Protein AF-A0A388JUW9-F1 (afdb_monomer)

Secondary structure (DSSP, 8-state):
-PPPB-TTT-PBP-SSSS-EEE-TTT--EEEHHHHHHHEETTEEE-TTT--EEE-TTS-GGGSPB-HHHHHHHHHT-------------------------GGGEEEEEEEEEETTEEEEEEEETTT--EEEEEE--

Organism: Chara braunii (NCBI:txid69332)

Foldseek 3Di:
DDQDAFPPPRHHAEPPQQFWFAQPPPRDTGGLVVQQVQQDQQWHQDPPPRDIRRRHPDRSVPGDTDVVSNVSNVVVDDPDDDDDDDDDDDDDPPDDPDDDDPVQWDWADFDDADPQATWTWTDRPPPRDIDIDHDDD

Solvent-accessible surface area (backbone atoms only — not comparable to full-atom values): 8755 Å² total; per-residue (Å²): 128,83,58,58,52,22,85,86,77,70,43,66,51,41,93,79,59,29,30,43,27,37,40,90,77,76,64,53,62,35,26,44,58,56,50,58,73,48,47,53,97,32,31,33,63,38,91,88,78,66,48,72,32,78,56,46,91,57,59,73,84,74,43,55,65,44,61,70,58,53,52,47,30,64,76,50,55,76,97,74,84,88,80,92,79,81,88,77,96,66,84,83,77,81,84,76,86,76,88,76,61,76,92,56,60,50,78,52,65,79,77,51,79,53,102,66,35,49,27,26,40,30,48,42,80,95,70,84,50,77,44,83,42,68,46,66,130

Radius of gyration: 21.81 Å; Cα contacts (8 Å, |Δi|>4): 199; chains: 1; bounding box: 58×28×52 Å

Structure (mmCIF, N/CA/C/O backbone):
data_AF-A0A388JUW9-F1
#
_entry.id   AF-A0A388JUW9-F1
#
loop_
_atom_site.group_PDB
_atom_site.id
_atom_site.type_symbol
_atom_site.label_atom_id
_atom_site.label_alt_id
_atom_site.label_comp_id
_atom_site.label_asym_id
_atom_site.label_entity_id
_atom_site.label_seq_id
_atom_site.pdbx_PDB_ins_code
_atom_site.Cartn_x
_atom_site.Cartn_y
_atom_site.Cartn_z
_atom_site.occupancy
_atom_site.B_iso_or_equiv
_atom_site.auth_seq_id
_atom_site.auth_comp_id
_atom_site.auth_asym_id
_atom_site.auth_atom_id
_atom_site.pdbx_PDB_model_num
ATOM 1 N N . MET A 1 1 ? 13.252 -13.730 -12.798 1.00 52.25 1 MET A N 1
ATOM 2 C CA . MET A 1 1 ? 12.377 -13.506 -11.626 1.00 52.25 1 MET A CA 1
ATOM 3 C C . MET A 1 1 ? 10.962 -13.245 -12.121 1.00 52.25 1 MET A C 1
ATOM 5 O O . MET A 1 1 ? 10.830 -12.567 -13.131 1.00 52.25 1 MET A O 1
ATOM 9 N N . ASN A 1 2 ? 9.928 -13.773 -11.460 1.00 68.44 2 ASN A N 1
ATOM 10 C CA . ASN A 1 2 ? 8.543 -13.445 -11.817 1.00 68.44 2 ASN A CA 1
ATOM 11 C C . ASN A 1 2 ? 8.233 -11.997 -11.419 1.00 68.44 2 ASN A C 1
ATOM 13 O O . ASN A 1 2 ? 8.561 -11.582 -10.307 1.00 68.44 2 ASN A O 1
ATOM 17 N N . ALA A 1 3 ? 7.613 -11.241 -12.325 1.00 79.94 3 ALA A N 1
ATOM 18 C CA . ALA A 1 3 ? 7.171 -9.882 -12.040 1.00 79.94 3 ALA A CA 1
ATOM 19 C C . ALA A 1 3 ? 6.083 -9.897 -10.948 1.00 79.94 3 ALA A C 1
ATOM 21 O O . ALA A 1 3 ? 5.229 -10.791 -10.951 1.00 79.94 3 ALA A O 1
ATOM 22 N N . PRO A 1 4 ? 6.077 -8.932 -10.012 1.00 87.06 4 PRO A N 1
ATOM 23 C CA . PRO A 1 4 ? 5.070 -8.901 -8.963 1.00 87.06 4 PRO A CA 1
ATOM 24 C C . PRO A 1 4 ? 3.687 -8.604 -9.559 1.00 87.06 4 PRO A C 1
ATOM 26 O O . PRO A 1 4 ? 3.485 -7.646 -10.313 1.00 87.06 4 PRO A O 1
ATOM 29 N N . SER A 1 5 ? 2.717 -9.438 -9.193 1.00 90.88 5 SER A N 1
ATOM 30 C CA . SER A 1 5 ? 1.349 -9.399 -9.708 1.00 90.88 5 SER A CA 1
ATOM 31 C C . SER A 1 5 ? 0.323 -9.242 -8.592 1.00 90.88 5 SER A C 1
ATOM 33 O O . SER A 1 5 ? 0.540 -9.663 -7.456 1.00 90.88 5 SER A O 1
ATOM 35 N N . CYS A 1 6 ? -0.834 -8.684 -8.930 1.00 92.00 6 CYS A N 1
ATOM 36 C CA . CYS A 1 6 ? -1.944 -8.543 -7.998 1.00 92.00 6 CYS A CA 1
ATOM 37 C C . CYS A 1 6 ? -2.576 -9.901 -7.645 1.00 92.00 6 CYS A C 1
ATOM 39 O O . CYS A 1 6 ? -2.973 -10.617 -8.561 1.00 92.00 6 CYS A O 1
ATOM 41 N N . PRO A 1 7 ? -2.790 -10.232 -6.359 1.00 89.50 7 PRO A N 1
ATOM 42 C CA . PRO A 1 7 ? -3.383 -11.512 -5.958 1.00 89.50 7 PRO A CA 1
ATOM 43 C C . PRO A 1 7 ? -4.860 -11.671 -6.353 1.00 89.50 7 PRO A C 1
ATOM 45 O O . PRO A 1 7 ? -5.369 -12.782 -6.350 1.00 89.50 7 PRO A O 1
ATOM 48 N N . ARG A 1 8 ? -5.562 -10.582 -6.707 1.00 89.81 8 ARG A N 1
ATOM 49 C CA . ARG A 1 8 ? -6.975 -10.635 -7.125 1.00 89.81 8 ARG A CA 1
ATOM 50 C C . ARG A 1 8 ? -7.165 -10.802 -8.631 1.00 89.81 8 ARG A C 1
ATOM 52 O O . ARG A 1 8 ? -8.025 -11.557 -9.061 1.00 89.81 8 ARG A O 1
ATOM 59 N N . CYS A 1 9 ? -6.440 -10.028 -9.436 1.00 91.38 9 CYS A N 1
ATOM 60 C CA . CYS A 1 9 ? -6.603 -10.047 -10.894 1.00 91.38 9 CYS A CA 1
ATOM 61 C C . CYS A 1 9 ? -5.461 -10.763 -11.620 1.00 91.38 9 CYS A C 1
ATOM 63 O O . CYS A 1 9 ? -5.524 -10.885 -12.839 1.00 91.38 9 CYS A O 1
ATOM 65 N N . HIS A 1 10 ? -4.424 -11.189 -10.891 1.00 90.25 10 HIS A N 1
ATOM 66 C CA . HIS A 1 10 ? -3.217 -11.846 -11.403 1.00 90.25 10 HIS A CA 1
ATOM 67 C C . HIS A 1 10 ? -2.493 -11.064 -12.508 1.00 90.25 10 HIS A C 1
ATOM 69 O O . HIS A 1 10 ? -1.717 -11.622 -13.275 1.00 90.25 10 HIS A O 1
ATOM 75 N N . ARG A 1 11 ? -2.722 -9.747 -12.587 1.00 89.75 11 ARG A N 1
ATOM 76 C CA . ARG A 1 11 ? -2.041 -8.854 -13.531 1.00 89.75 11 ARG A CA 1
ATOM 77 C C . ARG A 1 11 ? -0.836 -8.204 -12.873 1.00 89.75 11 ARG A C 1
ATOM 79 O O . ARG A 1 11 ? -0.886 -7.869 -11.688 1.00 89.75 11 ARG A O 1
ATOM 86 N N . THR A 1 12 ? 0.207 -7.979 -13.662 1.00 90.62 12 THR A N 1
ATOM 87 C CA . THR A 1 12 ? 1.400 -7.231 -13.259 1.00 90.62 12 THR A CA 1
ATOM 88 C C . THR A 1 12 ? 1.033 -5.806 -12.854 1.00 90.62 12 THR A C 1
ATOM 90 O O . THR A 1 12 ? 0.191 -5.164 -13.496 1.00 90.62 12 THR A O 1
ATOM 93 N N . TYR A 1 13 ? 1.649 -5.325 -11.777 1.00 91.06 13 TYR A N 1
ATOM 94 C CA . TYR A 1 13 ? 1.462 -3.954 -11.310 1.00 91.06 13 TYR A CA 1
ATOM 95 C C . TYR A 1 13 ? 2.010 -2.925 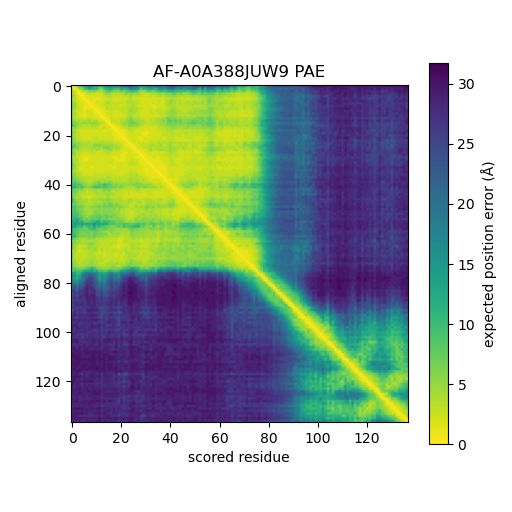-12.312 1.00 91.06 13 TYR A C 1
ATOM 97 O O . TYR A 1 13 ? 2.859 -3.240 -13.140 1.00 91.06 13 TYR A O 1
ATOM 105 N N . ASP A 1 14 ? 1.498 -1.697 -12.255 1.00 88.94 14 ASP A N 1
ATOM 106 C CA . ASP A 1 14 ? 1.963 -0.568 -13.066 1.00 88.94 14 ASP A CA 1
ATOM 107 C C . ASP A 1 14 ? 1.844 0.752 -12.283 1.00 88.94 14 ASP A C 1
ATOM 109 O O . ASP A 1 14 ? 1.221 0.809 -11.223 1.00 88.94 14 ASP A O 1
ATOM 113 N N . GLU A 1 15 ? 2.438 1.832 -12.787 1.00 86.81 15 GLU A N 1
ATOM 114 C CA . GLU A 1 15 ? 2.416 3.136 -12.107 1.00 86.81 15 GLU A CA 1
ATOM 115 C C . GLU A 1 15 ? 1.122 3.941 -12.320 1.00 86.81 15 GLU A C 1
ATOM 117 O O . GLU A 1 15 ? 0.933 4.959 -11.656 1.00 86.81 15 GLU A O 1
ATOM 122 N N . GLN A 1 16 ? 0.223 3.500 -13.205 1.00 84.50 16 GLN A N 1
ATOM 123 C CA . GLN A 1 16 ? -0.938 4.274 -13.657 1.00 84.50 16 GLN A CA 1
ATOM 124 C C . GLN A 1 16 ? -2.267 3.756 -13.081 1.00 84.50 16 GLN A C 1
ATOM 126 O O . GLN A 1 16 ? -2.882 4.415 -12.245 1.00 84.50 16 GLN A O 1
ATOM 131 N N . ASN A 1 17 ? -2.719 2.577 -13.517 1.00 85.38 17 ASN A N 1
ATOM 132 C CA . ASN A 1 17 ? -4.043 2.014 -13.209 1.00 85.38 17 ASN A CA 1
ATOM 133 C C . ASN A 1 17 ? -3.959 0.817 -12.251 1.00 85.38 17 ASN A C 1
ATOM 135 O O . ASN A 1 17 ? -4.833 0.580 -11.415 1.00 85.38 17 ASN A O 1
ATOM 139 N N . ARG A 1 18 ? -2.856 0.070 -12.315 1.00 91.12 18 ARG A N 1
ATOM 140 C CA . ARG A 1 18 ? -2.547 -1.076 -11.460 1.00 91.12 18 ARG A CA 1
ATOM 141 C C . ARG A 1 18 ? -1.481 -0.713 -10.439 1.00 91.12 18 ARG A C 1
ATOM 143 O O . ARG A 1 18 ? -0.625 -1.533 -10.127 1.00 91.12 18 ARG A O 1
ATOM 150 N N . THR A 1 19 ? -1.561 0.485 -9.870 1.00 91.88 19 THR A N 1
ATOM 151 C CA . THR A 1 19 ? -0.678 0.864 -8.767 1.00 91.88 19 THR A CA 1
ATOM 152 C C . THR A 1 19 ? -0.938 -0.036 -7.559 1.00 91.88 19 THR A C 1
ATOM 154 O O . THR A 1 19 ? -2.093 -0.136 -7.127 1.00 91.88 19 THR A O 1
ATOM 157 N N . PRO A 1 20 ? 0.093 -0.697 -7.005 1.00 93.06 20 PRO A N 1
ATOM 158 C CA . PRO A 1 20 ? -0.037 -1.510 -5.811 1.00 93.06 20 PRO A CA 1
ATOM 159 C C . PRO A 1 20 ? -0.278 -0.594 -4.612 1.00 93.06 20 PRO A C 1
ATOM 161 O O . PRO A 1 20 ? 0.513 0.308 -4.326 1.00 93.06 20 PRO A O 1
ATOM 164 N N . ARG A 1 21 ? -1.387 -0.810 -3.913 1.00 92.62 21 ARG A N 1
ATOM 165 C CA . ARG A 1 21 ? -1.802 -0.021 -2.752 1.00 92.62 21 ARG A CA 1
ATOM 166 C C . ARG A 1 21 ? -2.051 -0.919 -1.557 1.00 92.62 21 ARG A C 1
ATOM 168 O O . ARG A 1 21 ? -2.629 -1.996 -1.699 1.00 92.62 21 ARG A O 1
ATOM 175 N N . ILE A 1 22 ? -1.606 -0.447 -0.403 1.00 91.69 22 ILE A N 1
ATOM 176 C CA . ILE A 1 22 ? -1.620 -1.177 0.860 1.00 91.69 22 ILE A CA 1
ATOM 177 C C . ILE A 1 22 ? -2.901 -0.832 1.618 1.00 91.69 22 ILE A C 1
ATOM 179 O O . ILE A 1 22 ? -3.239 0.343 1.789 1.00 91.69 22 ILE A O 1
ATOM 183 N N . LEU A 1 23 ? -3.616 -1.858 2.078 1.00 90.25 23 LEU A N 1
ATOM 184 C CA . LEU A 1 23 ? -4.747 -1.694 2.984 1.00 90.25 23 LEU A CA 1
ATOM 185 C C . LEU A 1 23 ? -4.241 -1.357 4.398 1.00 90.25 23 LEU A C 1
ATOM 187 O O . LEU A 1 23 ? -3.420 -2.095 4.937 1.00 90.25 23 LEU A O 1
ATOM 191 N N . PRO A 1 24 ? -4.735 -0.283 5.037 1.00 85.44 24 PRO A N 1
ATOM 192 C CA . PRO A 1 24 ? -4.173 0.220 6.292 1.00 85.44 24 PRO A CA 1
ATOM 193 C C . PRO A 1 24 ? -4.454 -0.675 7.504 1.00 85.44 24 PRO A C 1
ATOM 195 O O . PRO A 1 24 ? -3.773 -0.538 8.513 1.00 85.44 24 PRO A O 1
ATOM 198 N N . LYS A 1 25 ? -5.460 -1.559 7.442 1.00 87.12 25 LYS A N 1
ATOM 199 C CA . LYS A 1 25 ? -5.794 -2.459 8.558 1.00 87.12 25 LYS A CA 1
ATOM 200 C C . LYS A 1 25 ? -5.003 -3.762 8.533 1.00 87.12 25 LYS A C 1
ATOM 202 O O . LYS A 1 25 ? -4.500 -4.164 9.571 1.00 87.12 25 LYS A O 1
ATOM 207 N N . CYS A 1 26 ? -4.867 -4.381 7.364 1.00 89.38 26 CYS A N 1
ATOM 208 C CA . CYS A 1 26 ? -4.249 -5.700 7.236 1.00 89.38 26 CYS A CA 1
ATOM 209 C C . CYS A 1 26 ? -2.865 -5.707 6.580 1.00 89.38 26 CYS A C 1
ATOM 211 O O . CYS A 1 26 ? -2.184 -6.724 6.604 1.00 89.38 26 CYS A O 1
ATOM 213 N N . GLY A 1 27 ? -2.438 -4.608 5.950 1.00 89.12 27 GLY A N 1
ATOM 214 C CA . GLY A 1 27 ? -1.152 -4.539 5.247 1.00 89.12 27 GLY A CA 1
ATOM 215 C C . GLY A 1 27 ? -1.119 -5.263 3.893 1.00 89.12 27 GLY A C 1
ATOM 216 O O . GLY A 1 27 ? -0.114 -5.198 3.184 1.00 89.12 27 GLY A O 1
ATOM 217 N N . HIS A 1 28 ? -2.210 -5.914 3.478 1.00 92.00 28 HIS A N 1
ATOM 218 C CA . HIS A 1 28 ? -2.280 -6.572 2.176 1.00 92.00 28 HIS A CA 1
ATOM 219 C C . HIS A 1 28 ? -2.274 -5.565 1.023 1.00 92.00 28 HIS A C 1
ATOM 221 O O . HIS A 1 28 ? -2.873 -4.488 1.096 1.00 92.00 28 HIS A O 1
ATOM 227 N N . THR A 1 29 ? -1.593 -5.934 -0.064 1.00 92.69 29 THR A N 1
ATOM 228 C CA . THR A 1 29 ? -1.414 -5.071 -1.234 1.00 92.69 29 THR A CA 1
ATOM 229 C C . THR A 1 29 ? -2.249 -5.553 -2.416 1.00 92.69 29 THR A C 1
ATOM 231 O O . THR A 1 29 ? -2.180 -6.719 -2.801 1.00 92.69 29 THR A O 1
ATOM 234 N N . PHE A 1 30 ? -3.003 -4.638 -3.026 1.00 93.31 30 PHE A N 1
ATOM 235 C CA . PHE A 1 30 ? -3.824 -4.905 -4.208 1.00 93.31 30 PHE A CA 1
ATOM 236 C C . PHE A 1 30 ? -3.682 -3.797 -5.247 1.00 93.31 30 PHE A C 1
ATOM 238 O O . PHE A 1 30 ? -3.250 -2.685 -4.950 1.00 93.31 30 PHE A O 1
ATOM 245 N N . CYS A 1 31 ? -4.082 -4.096 -6.482 1.00 93.94 31 CYS A N 1
ATOM 246 C CA . CYS A 1 31 ? -4.084 -3.116 -7.560 1.00 93.94 31 CYS A CA 1
ATOM 247 C C . CYS A 1 31 ? -5.153 -2.031 -7.333 1.00 93.94 31 CYS A C 1
ATOM 249 O O . CYS A 1 31 ? -6.239 -2.338 -6.836 1.00 93.94 31 CYS A O 1
ATOM 251 N N . GLN A 1 32 ? -4.881 -0.780 -7.720 1.00 92.12 32 GLN A N 1
ATOM 252 C CA . GLN A 1 32 ? -5.840 0.328 -7.596 1.00 92.12 32 GLN A CA 1
ATOM 253 C C . GLN A 1 32 ? -7.193 0.010 -8.253 1.00 92.12 32 GLN A C 1
ATOM 255 O O . GLN A 1 32 ? -8.219 0.147 -7.589 1.00 92.12 32 GLN A O 1
ATOM 260 N N . ASP A 1 33 ? -7.203 -0.498 -9.490 1.00 93.00 33 ASP A N 1
ATOM 261 C CA . ASP A 1 33 ? -8.434 -0.943 -10.165 1.00 93.00 33 ASP A CA 1
ATOM 262 C C . ASP A 1 33 ? -9.227 -1.974 -9.345 1.00 93.00 33 ASP A C 1
ATOM 264 O O . ASP A 1 33 ? -10.456 -1.941 -9.273 1.00 93.00 33 ASP A O 1
ATOM 268 N N . CYS A 1 34 ? -8.519 -2.911 -8.714 1.00 92.44 34 CYS A N 1
ATOM 269 C CA . CYS A 1 34 ? -9.102 -3.976 -7.912 1.00 92.44 34 CYS A CA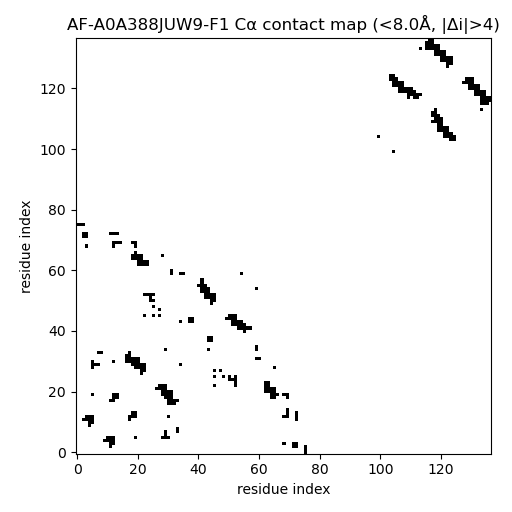 1
ATOM 270 C C . CYS A 1 34 ? -9.773 -3.387 -6.672 1.00 92.44 34 CYS A C 1
ATOM 272 O O . CYS A 1 34 ? -10.919 -3.703 -6.369 1.00 92.44 34 CYS A O 1
ATOM 274 N N . LEU A 1 35 ? -9.065 -2.503 -5.972 1.00 90.81 35 LEU A N 1
ATOM 275 C CA . LEU A 1 35 ? -9.560 -1.828 -4.779 1.00 90.81 35 LEU A CA 1
ATOM 276 C C . LEU A 1 35 ? -10.753 -0.921 -5.091 1.00 90.81 35 LEU A C 1
ATOM 278 O O . LEU A 1 35 ? -11.689 -0.863 -4.302 1.00 90.81 35 LEU A O 1
ATOM 282 N N . GLN A 1 36 ? -10.766 -0.268 -6.254 1.00 90.12 36 GLN A N 1
ATOM 283 C CA . GLN A 1 36 ? -11.895 0.548 -6.700 1.00 90.12 36 GLN A CA 1
ATOM 284 C C . GLN A 1 36 ? -13.151 -0.287 -6.954 1.00 90.12 36 GLN A C 1
ATOM 286 O O . GLN A 1 36 ? -14.240 0.146 -6.595 1.00 90.12 36 GLN A O 1
ATOM 291 N N . LYS A 1 37 ? -13.001 -1.508 -7.480 1.00 89.88 37 LYS A N 1
ATOM 292 C CA . LYS A 1 37 ? -14.111 -2.463 -7.642 1.00 89.88 37 LYS A CA 1
ATOM 293 C C . LYS A 1 37 ? -14.560 -3.105 -6.327 1.00 89.88 37 LYS A C 1
ATOM 295 O O . LYS A 1 37 ? -15.716 -3.483 -6.206 1.00 89.88 37 LYS A O 1
ATOM 300 N N . MET A 1 38 ? -13.654 -3.257 -5.361 1.00 89.38 38 MET A N 1
ATOM 301 C CA . MET A 1 38 ? -13.958 -3.825 -4.040 1.00 89.38 38 MET A CA 1
ATOM 302 C C . MET A 1 38 ? -14.509 -2.798 -3.046 1.00 89.38 38 MET A C 1
ATOM 304 O O . MET A 1 38 ? -15.017 -3.185 -1.997 1.00 89.38 38 MET A O 1
ATOM 308 N N . LYS A 1 39 ? -14.388 -1.499 -3.338 1.00 88.38 39 LYS A N 1
ATOM 309 C CA . LYS A 1 39 ? -14.910 -0.438 -2.480 1.00 88.38 39 LYS A CA 1
ATOM 310 C C . LYS A 1 39 ? -16.435 -0.435 -2.541 1.00 88.38 39 LYS A C 1
ATOM 312 O O . LYS A 1 39 ? -17.019 -0.037 -3.543 1.00 88.38 39 LYS A O 1
ATOM 317 N N . ILE A 1 40 ? -17.068 -0.813 -1.435 1.00 85.31 40 ILE A N 1
ATOM 318 C CA . ILE A 1 40 ? -18.521 -0.821 -1.264 1.00 85.31 40 ILE A CA 1
ATOM 319 C C . ILE A 1 40 ? -18.852 0.117 -0.096 1.00 85.31 40 ILE A C 1
ATOM 321 O O . ILE A 1 40 ? -18.327 -0.045 1.002 1.00 85.31 40 ILE A O 1
ATOM 325 N N . TYR A 1 41 ? -19.661 1.153 -0.342 1.00 84.94 41 TYR A N 1
ATOM 326 C CA . TYR A 1 41 ? -20.061 2.165 0.658 1.00 84.94 41 TYR A CA 1
ATOM 327 C C . TYR A 1 41 ? -18.907 2.783 1.483 1.00 84.94 41 TYR A C 1
ATOM 329 O O . TYR A 1 41 ? -19.076 3.138 2.645 1.00 84.94 41 TYR A O 1
ATOM 337 N N . GLY A 1 42 ? -17.706 2.921 0.907 1.00 83.75 42 GLY A N 1
ATOM 338 C CA . GLY A 1 42 ? -16.554 3.488 1.627 1.00 83.75 42 GLY A CA 1
ATOM 339 C C . GLY A 1 42 ? -15.760 2.492 2.476 1.00 83.75 42 GLY A C 1
ATOM 340 O O . GLY A 1 42 ? -14.789 2.881 3.126 1.00 83.75 42 GLY A O 1
ATOM 341 N N . ALA A 1 43 ? -16.113 1.211 2.444 1.00 87.44 43 ALA A N 1
ATOM 342 C CA . ALA A 1 43 ? -15.353 0.134 3.058 1.00 87.44 43 ALA A CA 1
ATOM 343 C C . ALA A 1 43 ? -14.786 -0.804 1.986 1.00 87.44 43 ALA A C 1
ATOM 345 O O . ALA A 1 43 ? -15.362 -0.973 0.912 1.00 87.44 43 ALA A O 1
ATOM 346 N N . ILE A 1 44 ? -13.630 -1.397 2.273 1.00 90.38 44 ILE A N 1
ATOM 347 C CA . ILE A 1 44 ? -13.014 -2.437 1.451 1.00 90.38 44 ILE A CA 1
ATOM 348 C C . ILE A 1 44 ? -12.759 -3.635 2.354 1.00 90.38 44 ILE A C 1
ATOM 350 O O . ILE A 1 44 ? -12.017 -3.516 3.328 1.00 90.38 44 ILE A O 1
ATOM 354 N N . GLN A 1 45 ? -13.342 -4.779 2.016 1.00 90.75 45 GLN A N 1
ATOM 355 C CA . GLN A 1 45 ? -13.040 -6.045 2.673 1.00 90.75 45 GLN A CA 1
ATOM 356 C C . GLN A 1 45 ? -11.892 -6.738 1.940 1.00 90.75 45 GLN A C 1
ATOM 358 O O . GLN A 1 45 ? -11.928 -6.902 0.716 1.00 90.75 45 GLN A O 1
ATOM 363 N N . CYS A 1 46 ? -10.863 -7.135 2.682 1.00 90.06 46 CYS A N 1
ATOM 364 C CA . CYS A 1 46 ? -9.742 -7.858 2.113 1.00 90.06 46 CYS A CA 1
ATOM 365 C C . CYS A 1 46 ? -10.142 -9.309 1.788 1.00 90.06 46 CYS A C 1
ATOM 367 O O . CYS A 1 46 ? -10.662 -9.996 2.660 1.00 90.06 46 CYS A O 1
ATOM 369 N N . PRO A 1 47 ? -9.883 -9.822 0.572 1.00 86.56 47 PRO A N 1
ATOM 370 C CA . PRO A 1 47 ? -10.180 -11.214 0.231 1.00 86.56 47 PRO A CA 1
ATOM 371 C C . PRO A 1 47 ? -9.226 -12.235 0.874 1.00 86.56 47 PRO A C 1
ATOM 373 O O . PRO A 1 47 ? -9.528 -13.422 0.843 1.00 86.56 47 PRO A O 1
ATOM 376 N N . THR A 1 48 ? -8.078 -11.805 1.407 1.00 86.94 48 THR A N 1
ATOM 377 C CA . THR A 1 48 ? -7.068 -12.715 1.973 1.00 86.94 48 THR A CA 1
ATOM 378 C C . THR A 1 48 ? -7.370 -13.068 3.427 1.00 86.94 48 THR A C 1
ATOM 380 O O . THR A 1 48 ? -7.277 -14.224 3.818 1.00 86.94 48 THR A O 1
ATOM 383 N N . ASP A 1 49 ? -7.738 -12.068 4.223 1.00 89.81 49 ASP A N 1
ATOM 384 C CA . ASP A 1 49 ? -7.911 -12.173 5.674 1.00 89.81 49 ASP A CA 1
ATOM 385 C C . ASP A 1 49 ? -9.295 -11.708 6.157 1.00 89.81 49 ASP A C 1
ATOM 387 O O . ASP A 1 49 ? -9.552 -11.681 7.354 1.00 89.81 49 ASP A O 1
ATOM 391 N N . ASN A 1 50 ? -10.206 -11.358 5.239 1.00 87.06 50 ASN A N 1
ATOM 392 C CA . ASN A 1 50 ? -11.554 -10.837 5.519 1.00 87.06 50 ASN A CA 1
ATOM 393 C C . ASN A 1 50 ? -11.602 -9.551 6.364 1.00 87.06 50 ASN A C 1
ATOM 395 O O . ASN A 1 50 ? -12.686 -9.092 6.726 1.00 87.06 50 ASN A O 1
ATOM 399 N N . GLU A 1 51 ? -10.457 -8.915 6.612 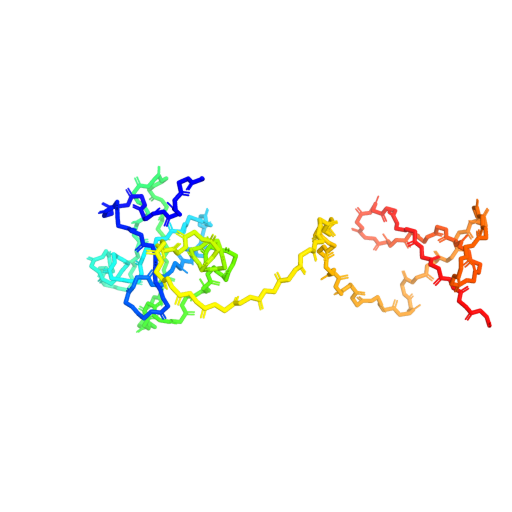1.00 90.56 51 GLU A N 1
ATOM 400 C CA . GLU A 1 51 ? -10.376 -7.677 7.378 1.00 90.56 51 GLU A CA 1
ATOM 401 C C . GLU A 1 51 ? -10.976 -6.498 6.603 1.00 90.56 51 GLU A C 1
ATOM 403 O O . GLU A 1 51 ? -10.724 -6.303 5.407 1.00 90.56 51 GLU A O 1
ATOM 408 N N . THR A 1 52 ? -11.766 -5.676 7.295 1.00 88.06 52 THR A N 1
ATOM 409 C CA . THR A 1 52 ? -12.493 -4.561 6.680 1.00 88.06 52 THR A CA 1
ATOM 410 C C . THR A 1 52 ? -11.776 -3.240 6.926 1.00 88.06 52 THR A C 1
ATOM 412 O O . THR A 1 52 ? -11.783 -2.668 8.016 1.00 88.06 52 THR A O 1
ATOM 415 N N . SER A 1 53 ? -11.200 -2.684 5.863 1.00 86.56 53 SER A N 1
ATOM 416 C CA . SER A 1 53 ? -10.597 -1.354 5.871 1.00 86.56 53 SER A CA 1
ATOM 417 C C . SER A 1 53 ? -11.637 -0.279 5.561 1.00 86.56 53 SER A C 1
ATOM 419 O O . SER A 1 53 ? -12.163 -0.198 4.449 1.00 86.56 53 SER A O 1
ATOM 421 N N . LYS A 1 54 ? -11.908 0.594 6.535 1.00 85.94 54 LYS A N 1
ATOM 422 C CA . LYS A 1 54 ? -12.736 1.794 6.344 1.00 85.94 54 LYS A CA 1
ATOM 423 C C . LYS A 1 54 ? -11.906 2.875 5.649 1.00 85.94 54 LYS A C 1
ATOM 425 O O . LYS A 1 54 ? -11.024 3.463 6.264 1.00 85.94 54 LYS A O 1
ATOM 430 N N . VAL A 1 55 ? -12.185 3.117 4.371 1.00 81.88 55 VAL A N 1
ATOM 431 C CA . VAL A 1 55 ? -11.529 4.158 3.553 1.00 81.88 55 VAL A CA 1
ATOM 432 C C . VAL A 1 55 ? -12.366 5.448 3.538 1.00 81.88 55 VAL A C 1
ATOM 434 O O . VAL A 1 55 ? -11.858 6.525 3.241 1.00 81.88 55 VAL A O 1
ATOM 437 N N . GLY A 1 56 ? -13.649 5.358 3.900 1.00 78.88 56 GLY A N 1
ATOM 438 C CA . GLY A 1 56 ? -14.591 6.474 3.909 1.00 78.88 56 GLY A CA 1
ATOM 439 C C . GLY A 1 56 ? -14.887 6.999 2.500 1.00 78.88 56 GLY A C 1
ATOM 440 O O . GLY A 1 56 ? -14.840 6.267 1.502 1.00 78.88 56 GLY A O 1
ATOM 441 N N . SER A 1 57 ? -15.178 8.297 2.411 1.00 74.06 57 SER A N 1
ATOM 442 C CA . SER A 1 57 ? -15.384 9.001 1.137 1.00 74.06 57 SER A CA 1
ATOM 443 C C . SER A 1 57 ? -14.088 9.183 0.344 1.00 74.06 57 SER A C 1
ATOM 445 O O . SER A 1 57 ? -14.148 9.451 -0.853 1.00 74.06 57 SER A O 1
ATOM 447 N N . SER A 1 58 ? -12.925 8.977 0.969 1.00 76.56 58 SER A N 1
ATOM 448 C CA . SER A 1 58 ? -11.629 9.134 0.317 1.00 76.56 58 SER A CA 1
ATOM 449 C C . SER A 1 58 ? -11.481 8.190 -0.872 1.00 76.56 58 SER A C 1
ATOM 451 O O . SER A 1 58 ? -11.887 7.018 -0.853 1.00 76.56 58 SER A O 1
ATOM 453 N N . SER A 1 59 ? -10.906 8.717 -1.946 1.00 81.25 59 SER A N 1
ATOM 454 C CA . SER A 1 59 ? -10.588 7.935 -3.130 1.00 81.25 59 SER A CA 1
ATOM 455 C C . SER A 1 59 ? -9.571 6.855 -2.780 1.00 81.25 59 SER A C 1
ATOM 457 O O . SER A 1 59 ? -8.657 7.063 -1.982 1.00 81.25 59 SER A O 1
ATOM 459 N N . VAL A 1 60 ? -9.688 5.703 -3.437 1.00 83.25 60 VAL A N 1
ATOM 460 C CA . VAL A 1 60 ? -8.712 4.605 -3.342 1.00 83.25 60 VAL A CA 1
ATOM 461 C C . VAL A 1 60 ? -7.295 5.099 -3.661 1.00 83.25 60 VAL A C 1
ATOM 463 O O . VAL A 1 60 ? -6.307 4.574 -3.153 1.00 83.25 60 VAL A O 1
ATOM 466 N N . THR A 1 61 ? -7.199 6.178 -4.442 1.00 82.19 61 THR A N 1
ATOM 467 C CA . THR A 1 61 ? -5.957 6.860 -4.786 1.00 82.19 61 THR A CA 1
ATOM 468 C C . THR A 1 61 ? -5.197 7.476 -3.604 1.00 82.19 61 THR A C 1
ATOM 470 O O . THR A 1 61 ? -4.001 7.738 -3.740 1.00 82.19 61 THR A O 1
ATOM 473 N N . SER A 1 62 ? -5.850 7.659 -2.454 1.00 83.62 62 SER A N 1
ATOM 474 C CA . SER A 1 62 ? -5.249 8.174 -1.218 1.00 83.62 62 SER A CA 1
ATOM 475 C C . SER A 1 62 ? -4.541 7.100 -0.386 1.00 83.62 62 SER A C 1
ATOM 477 O O . SER A 1 62 ? -3.839 7.438 0.563 1.00 83.62 62 SER A O 1
ATOM 479 N N . LEU A 1 63 ? -4.734 5.813 -0.697 1.00 85.25 63 LEU A N 1
ATOM 480 C CA . LEU A 1 63 ? -4.085 4.726 0.038 1.00 85.25 63 LEU A CA 1
ATOM 481 C C . LEU A 1 63 ? -2.578 4.717 -0.221 1.00 85.25 63 LEU A C 1
ATOM 483 O O . LEU A 1 63 ? -2.138 5.027 -1.331 1.00 85.25 63 LEU A O 1
ATOM 487 N N . VAL A 1 64 ? -1.801 4.297 0.777 1.00 88.75 64 VAL A N 1
ATOM 488 C CA . VAL A 1 64 ? -0.341 4.211 0.672 1.00 88.75 64 VAL A CA 1
ATOM 489 C C . VAL A 1 64 ? 0.031 3.320 -0.510 1.00 88.75 64 VAL A C 1
ATOM 491 O O . VAL A 1 64 ? -0.427 2.181 -0.630 1.00 88.75 64 VAL A O 1
ATOM 494 N N . LYS A 1 65 ? 0.844 3.866 -1.411 1.00 90.75 65 LYS A N 1
ATOM 495 C CA . LYS A 1 65 ? 1.366 3.142 -2.566 1.00 90.75 65 LYS A CA 1
ATOM 496 C C . LYS A 1 65 ? 2.592 2.335 -2.138 1.00 90.75 65 LYS A C 1
ATOM 498 O O . LYS A 1 65 ? 3.459 2.857 -1.442 1.00 90.75 65 LYS A O 1
ATOM 503 N N . ASN A 1 66 ? 2.691 1.092 -2.590 1.00 89.69 66 ASN A N 1
ATOM 504 C CA . ASN A 1 66 ? 3.867 0.265 -2.341 1.00 89.69 66 ASN A CA 1
ATOM 505 C C . ASN A 1 66 ? 4.929 0.527 -3.424 1.00 89.69 66 ASN A C 1
ATOM 507 O O . ASN A 1 66 ? 4.885 -0.078 -4.494 1.00 89.69 66 ASN A O 1
ATOM 511 N N . MET A 1 67 ? 5.857 1.454 -3.160 1.00 88.00 67 MET A N 1
ATOM 512 C CA . MET A 1 67 ? 6.927 1.802 -4.110 1.00 88.00 67 MET A CA 1
ATOM 513 C C . MET A 1 67 ? 7.867 0.625 -4.392 1.00 88.00 67 MET A C 1
ATOM 515 O O . MET A 1 67 ? 8.241 0.420 -5.540 1.00 88.00 67 MET A O 1
ATOM 519 N N . ALA A 1 68 ? 8.149 -0.217 -3.392 1.00 87.75 68 ALA A N 1
ATOM 520 C CA . ALA A 1 68 ? 9.043 -1.363 -3.560 1.00 87.75 68 ALA A CA 1
ATOM 521 C C . ALA A 1 68 ? 8.535 -2.350 -4.626 1.00 87.75 68 ALA A C 1
ATOM 523 O O . ALA A 1 68 ? 9.311 -2.866 -5.426 1.00 87.75 68 ALA A O 1
ATOM 524 N N . LEU A 1 69 ? 7.219 -2.588 -4.686 1.00 87.38 69 LEU A N 1
ATOM 525 C CA . LEU A 1 69 ? 6.638 -3.438 -5.729 1.00 87.38 69 LEU A CA 1
ATOM 526 C C . LEU A 1 69 ? 6.735 -2.808 -7.122 1.00 87.38 69 LEU A C 1
ATOM 528 O O . LEU A 1 69 ? 6.945 -3.535 -8.087 1.00 87.38 69 LEU A O 1
ATOM 532 N N . LEU A 1 70 ? 6.597 -1.485 -7.239 1.00 86.81 70 LEU A N 1
ATOM 533 C CA . LEU A 1 70 ? 6.755 -0.789 -8.519 1.00 86.81 70 LEU A CA 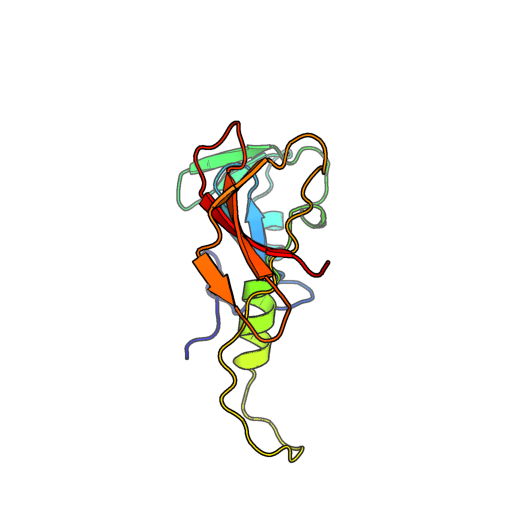1
ATOM 534 C C . LEU A 1 70 ? 8.200 -0.844 -9.016 1.00 86.81 70 LEU A C 1
ATOM 536 O O . LEU A 1 70 ? 8.419 -1.095 -10.199 1.00 86.81 70 LEU A O 1
ATOM 540 N N . ASP A 1 71 ? 9.173 -0.686 -8.120 1.00 86.50 71 ASP A N 1
ATOM 541 C CA . ASP A 1 71 ? 10.592 -0.798 -8.464 1.00 86.50 71 ASP A CA 1
ATOM 542 C C . ASP A 1 71 ? 10.937 -2.211 -8.947 1.00 86.50 71 ASP A C 1
ATOM 544 O O . ASP A 1 71 ? 11.630 -2.381 -9.950 1.00 86.50 71 ASP A O 1
ATOM 548 N N . LEU A 1 72 ? 10.364 -3.239 -8.313 1.00 86.19 72 LEU A N 1
ATOM 549 C CA . LEU A 1 72 ? 10.501 -4.623 -8.766 1.00 86.19 72 LEU A CA 1
ATOM 550 C C . LEU A 1 72 ? 9.881 -4.854 -10.152 1.00 86.19 72 LEU A C 1
ATOM 552 O O . LEU A 1 72 ? 10.463 -5.593 -10.946 1.00 86.19 72 LEU A O 1
ATOM 556 N N . VAL A 1 73 ? 8.739 -4.230 -10.479 1.00 85.62 73 VAL A N 1
ATOM 557 C CA . VAL A 1 73 ? 8.171 -4.289 -11.843 1.00 85.62 73 VAL A CA 1
ATOM 558 C C . VAL A 1 73 ? 9.114 -3.644 -12.852 1.00 85.62 73 VAL A C 1
ATOM 560 O O . VAL A 1 73 ? 9.370 -4.232 -13.898 1.00 85.62 73 VAL A O 1
ATOM 563 N N . LYS A 1 74 ? 9.657 -2.461 -12.545 1.00 80.44 74 LYS A N 1
ATOM 564 C CA . LYS A 1 74 ? 10.596 -1.760 -13.436 1.00 80.44 74 LYS A CA 1
ATOM 565 C C . LYS A 1 74 ? 11.830 -2.612 -13.716 1.00 80.44 74 LYS A C 1
ATOM 567 O O . LYS A 1 74 ? 12.245 -2.730 -14.863 1.00 80.44 74 LYS A O 1
ATOM 572 N N . ASN A 1 75 ? 12.347 -3.280 -12.687 1.00 73.44 75 ASN A N 1
ATOM 573 C CA . ASN A 1 75 ? 13.506 -4.161 -12.808 1.00 73.44 75 ASN A CA 1
ATOM 574 C C . ASN A 1 75 ? 13.190 -5.525 -13.452 1.00 73.44 75 ASN A C 1
ATOM 576 O O . ASN A 1 75 ? 14.102 -6.272 -13.797 1.00 73.44 75 ASN A O 1
ATOM 580 N N . SER A 1 76 ? 11.907 -5.861 -13.612 1.00 65.50 76 SER A N 1
ATOM 581 C CA . SER A 1 76 ? 11.426 -7.055 -14.323 1.00 65.50 76 SER A CA 1
ATOM 582 C C . SER A 1 76 ? 10.798 -6.729 -15.686 1.00 65.50 76 SER A C 1
ATOM 584 O O . SER A 1 76 ? 10.146 -7.588 -16.283 1.00 65.50 76 SER A O 1
ATOM 586 N N . GLY A 1 77 ? 11.006 -5.504 -16.187 1.00 56.94 77 GLY A N 1
ATOM 587 C CA . GLY A 1 77 ? 10.495 -5.030 -17.470 1.00 56.94 77 GLY A CA 1
ATOM 588 C C . GLY A 1 77 ? 10.963 -5.874 -18.668 1.00 56.94 77 GLY A C 1
ATOM 589 O O . GLY A 1 77 ? 12.041 -6.472 -18.632 1.00 56.94 77 GLY A O 1
ATOM 590 N N . PRO A 1 78 ? 10.139 -5.951 -19.729 1.00 49.56 78 PRO A N 1
ATOM 591 C CA . PRO A 1 78 ? 10.316 -6.883 -20.833 1.00 49.56 78 PRO A CA 1
ATOM 592 C C . PRO A 1 78 ? 11.576 -6.550 -21.632 1.00 49.56 78 PRO A C 1
ATOM 594 O O . PRO A 1 78 ? 11.872 -5.383 -21.883 1.00 49.56 78 PRO A O 1
ATOM 597 N N . SER A 1 79 ? 12.289 -7.586 -22.074 1.00 50.09 79 SER A N 1
ATOM 598 C CA . SER A 1 79 ? 13.338 -7.482 -23.088 1.00 50.09 79 SER A CA 1
ATOM 599 C C . SER A 1 79 ? 12.860 -6.604 -24.253 1.00 50.09 79 SER A C 1
ATOM 601 O O . SER A 1 79 ? 11.950 -6.977 -24.987 1.00 50.09 79 SER A O 1
ATOM 603 N N . GLY A 1 80 ? 13.455 -5.419 -24.388 1.00 46.44 80 GLY A N 1
ATOM 604 C CA . GLY A 1 80 ? 13.053 -4.404 -25.357 1.00 46.44 80 GLY A CA 1
ATOM 605 C C . GLY A 1 80 ? 14.067 -3.264 -25.438 1.00 46.44 80 GLY A C 1
ATOM 606 O O . GLY A 1 80 ? 13.794 -2.162 -24.990 1.00 46.44 80 GLY A O 1
ATOM 607 N N . SER A 1 81 ? 15.235 -3.591 -25.997 1.00 50.84 81 SER A N 1
ATOM 608 C CA . SER A 1 81 ? 16.178 -2.729 -26.730 1.00 50.84 81 SER A CA 1
ATOM 609 C C . SER A 1 81 ? 16.659 -1.402 -26.113 1.00 50.84 81 SER A C 1
ATOM 611 O O . SER A 1 81 ? 16.042 -0.358 -26.282 1.00 50.84 81 SER A O 1
ATOM 613 N N . GLY A 1 82 ? 17.904 -1.438 -25.617 1.00 47.09 82 GLY A N 1
ATOM 614 C CA . GLY A 1 82 ? 18.922 -0.438 -25.966 1.00 47.09 82 GLY A CA 1
ATOM 615 C C . GLY A 1 82 ? 19.168 0.700 -24.977 1.00 47.09 82 GLY A C 1
ATOM 616 O O . GLY A 1 82 ? 18.609 1.779 -25.126 1.00 47.09 82 GLY A O 1
ATOM 617 N N . SER A 1 83 ? 20.125 0.509 -24.065 1.00 41.41 83 SER A N 1
ATOM 618 C CA . SER A 1 83 ? 21.305 1.382 -23.933 1.00 41.41 83 SER A CA 1
ATOM 619 C C . SER A 1 83 ? 22.319 0.748 -22.985 1.00 41.41 83 SER A C 1
ATOM 621 O O . SER A 1 83 ? 21.995 0.297 -21.890 1.00 41.41 83 SER A O 1
ATOM 623 N N . SER A 1 84 ? 23.549 0.681 -23.473 1.00 55.41 84 SER A N 1
ATOM 624 C CA . SER A 1 84 ? 24.749 0.171 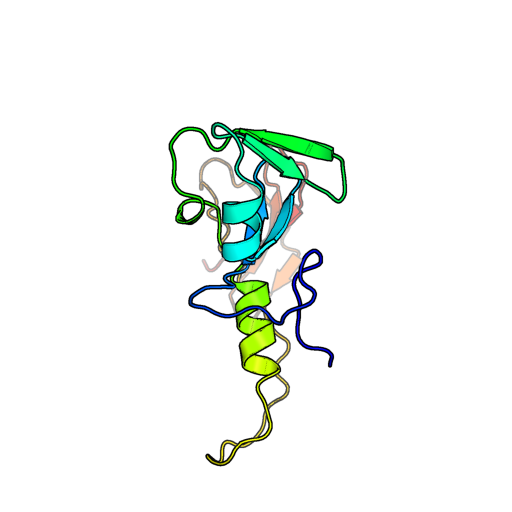-22.827 1.00 55.41 84 SER A CA 1
ATOM 625 C C . SER A 1 84 ? 25.003 0.838 -21.474 1.00 55.41 84 SER A C 1
ATOM 627 O O . SER A 1 84 ? 24.977 2.060 -21.368 1.00 55.41 84 SER A O 1
ATOM 629 N N . GLY A 1 85 ? 25.315 0.038 -20.457 1.00 42.00 85 GLY A N 1
ATOM 630 C CA . GLY A 1 85 ? 25.718 0.525 -19.141 1.00 42.00 85 GLY A CA 1
ATOM 631 C C . GLY A 1 85 ? 26.306 -0.610 -18.318 1.00 42.00 85 GLY A C 1
ATOM 632 O O . GLY A 1 85 ? 25.586 -1.433 -17.766 1.00 42.00 85 GLY A O 1
ATOM 633 N N . SER A 1 86 ? 27.629 -0.687 -18.327 1.00 46.88 86 SER A N 1
ATOM 634 C CA . SER A 1 86 ? 28.455 -1.691 -17.670 1.00 46.88 86 SER A CA 1
ATOM 635 C C . SER A 1 86 ? 28.230 -1.780 -16.160 1.00 46.88 86 SER A C 1
ATOM 637 O O . SER A 1 86 ? 28.221 -0.758 -15.488 1.00 46.88 86 SER A O 1
ATOM 639 N N . GLY A 1 87 ? 28.220 -3.015 -15.652 1.00 43.41 87 GLY A N 1
ATOM 640 C CA . GLY A 1 87 ? 28.956 -3.417 -14.449 1.00 43.41 87 GLY A CA 1
ATOM 641 C C . GLY A 1 87 ? 28.478 -2.916 -13.081 1.00 43.41 87 GLY A C 1
ATOM 642 O O . GLY A 1 87 ? 28.391 -1.725 -12.816 1.00 43.41 87 GLY A O 1
ATOM 643 N N . GLY A 1 88 ? 28.336 -3.862 -12.150 1.00 35.62 88 GLY A N 1
ATOM 644 C CA . GLY A 1 88 ? 28.451 -3.584 -10.718 1.00 35.62 88 GLY A CA 1
ATOM 645 C C . GLY A 1 88 ? 27.389 -4.267 -9.871 1.00 35.62 88 GLY A C 1
ATOM 646 O O . GLY A 1 88 ? 26.326 -3.707 -9.629 1.00 35.62 88 GLY A O 1
ATOM 647 N N . GLY A 1 89 ? 27.703 -5.460 -9.361 1.00 42.91 89 GLY A N 1
ATOM 648 C CA . GLY A 1 89 ? 27.013 -6.014 -8.200 1.00 42.91 89 GLY A CA 1
ATOM 649 C C . GLY A 1 89 ? 27.249 -5.107 -6.993 1.00 42.91 89 GLY A C 1
ATOM 650 O O . GLY A 1 89 ? 28.309 -5.155 -6.379 1.00 42.91 89 GLY A O 1
ATOM 651 N N . GLY A 1 90 ? 26.275 -4.257 -6.682 1.00 35.19 90 GLY A N 1
ATOM 652 C CA . GLY A 1 90 ? 26.237 -3.466 -5.459 1.00 35.19 90 GLY A CA 1
ATOM 653 C C . GLY A 1 90 ? 25.220 -4.072 -4.507 1.00 35.19 90 GLY A C 1
ATOM 654 O O . GLY A 1 90 ? 24.032 -4.116 -4.822 1.00 35.19 90 GLY A O 1
ATOM 655 N N . ALA A 1 91 ? 25.676 -4.553 -3.350 1.00 45.44 91 ALA A N 1
ATOM 656 C CA . ALA A 1 91 ? 24.798 -4.883 -2.237 1.00 45.44 91 ALA A CA 1
ATOM 657 C C . ALA A 1 91 ? 23.889 -3.677 -1.955 1.00 45.44 91 ALA A C 1
ATOM 659 O O . ALA A 1 91 ? 24.367 -2.569 -1.713 1.00 45.44 91 ALA A O 1
ATOM 660 N N . HIS A 1 92 ? 22.580 -3.896 -2.052 1.00 41.38 92 HIS A N 1
ATOM 661 C CA . HIS A 1 92 ? 21.560 -2.866 -1.916 1.00 41.38 92 HIS A CA 1
ATOM 662 C C . HIS A 1 92 ? 21.539 -2.381 -0.456 1.00 41.38 92 HIS A C 1
ATOM 664 O O . HIS A 1 92 ? 20.883 -2.980 0.397 1.00 41.38 92 HIS A O 1
ATOM 670 N N . LEU A 1 93 ? 22.306 -1.332 -0.138 1.00 41.12 93 LEU A N 1
ATOM 671 C CA . LEU A 1 93 ? 22.219 -0.659 1.155 1.00 41.12 93 LEU A CA 1
ATOM 672 C C . LEU A 1 93 ? 20.877 0.067 1.220 1.00 41.12 93 LEU A C 1
ATOM 674 O O . LEU A 1 93 ? 20.667 1.102 0.590 1.00 41.12 93 LEU A O 1
ATOM 678 N N . VAL A 1 94 ? 19.956 -0.496 1.993 1.00 41.81 94 VAL A N 1
ATOM 679 C CA . VAL A 1 94 ? 18.727 0.185 2.386 1.00 41.81 94 VAL A CA 1
ATOM 680 C C . VAL A 1 94 ? 19.136 1.326 3.320 1.00 41.81 94 VAL A C 1
ATOM 682 O O . VAL A 1 94 ? 19.598 1.080 4.432 1.00 41.81 94 VAL A O 1
ATOM 685 N N . SER A 1 95 ? 19.029 2.573 2.859 1.00 39.38 95 SER A N 1
ATOM 686 C CA . SER A 1 95 ? 19.327 3.740 3.693 1.00 39.38 95 SER A CA 1
ATOM 687 C C . SER A 1 95 ? 18.122 4.023 4.585 1.00 39.38 95 SER A C 1
ATOM 689 O O . SER A 1 95 ? 17.079 4.478 4.115 1.00 39.38 95 SER A O 1
ATOM 691 N N . LEU A 1 96 ? 18.244 3.687 5.869 1.00 39.56 96 LEU A N 1
ATOM 692 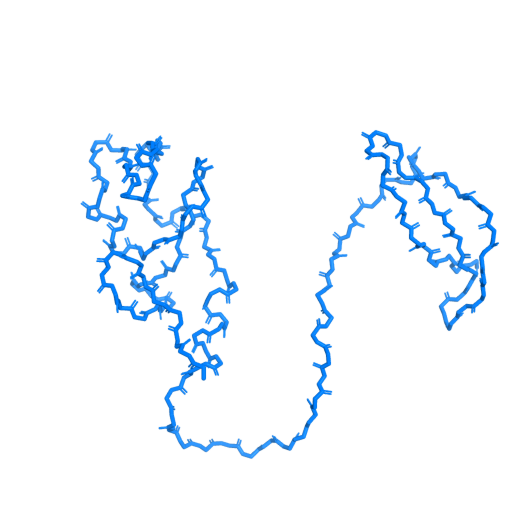C CA . LEU A 1 96 ? 17.251 4.000 6.889 1.00 39.56 96 LEU A CA 1
ATOM 693 C C . LEU A 1 96 ? 17.688 5.297 7.579 1.00 39.56 96 LEU A C 1
ATOM 695 O O . LEU A 1 96 ? 18.634 5.303 8.364 1.00 39.56 96 LEU A O 1
ATOM 699 N N . SER A 1 97 ? 17.027 6.412 7.273 1.00 44.09 97 SER A N 1
ATOM 700 C CA . SER A 1 97 ? 17.249 7.667 7.995 1.00 44.09 97 SER A CA 1
ATOM 701 C C . SER A 1 97 ? 16.480 7.625 9.315 1.00 44.09 97 SER A C 1
ATOM 703 O O . SER A 1 97 ? 15.288 7.929 9.355 1.00 44.09 97 SER A O 1
ATOM 705 N N . LEU A 1 98 ? 17.150 7.209 10.392 1.00 48.59 98 LEU A N 1
ATOM 706 C CA . LEU A 1 98 ? 16.605 7.276 11.746 1.00 48.59 98 LEU A CA 1
ATOM 707 C C . LEU A 1 98 ? 16.958 8.638 12.354 1.00 48.5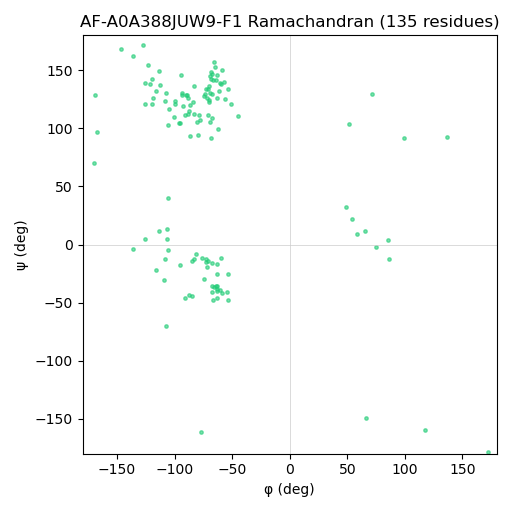9 98 LEU A C 1
ATOM 709 O O . LEU A 1 98 ? 18.124 8.939 12.598 1.00 48.59 98 LEU A O 1
ATOM 713 N N . TRP A 1 99 ? 15.943 9.467 12.575 1.00 47.19 99 TRP A N 1
ATOM 714 C CA . TRP A 1 99 ? 16.097 10.755 13.243 1.00 47.19 99 TRP A CA 1
ATOM 715 C C . TRP A 1 99 ? 16.179 10.499 14.746 1.00 47.19 99 TRP A C 1
ATOM 717 O O . TRP A 1 99 ? 15.206 10.058 15.355 1.00 47.19 99 TRP A O 1
ATOM 727 N N . VAL A 1 100 ? 17.351 10.730 15.331 1.00 53.91 100 VAL A N 1
ATOM 728 C CA . VAL A 1 100 ? 17.588 10.553 16.766 1.00 53.91 100 VAL A CA 1
ATOM 729 C C . VAL A 1 100 ? 17.509 11.916 17.443 1.00 53.91 100 VAL A C 1
ATOM 731 O O . VAL A 1 100 ? 18.227 12.842 17.068 1.00 53.91 100 VAL A O 1
ATOM 734 N N . LEU A 1 101 ? 16.631 12.038 18.438 1.00 50.50 101 LEU A N 1
ATOM 735 C CA . LEU A 1 101 ? 16.572 13.211 19.306 1.00 50.50 101 LEU A CA 1
ATOM 736 C C . LEU A 1 101 ? 17.816 13.216 20.216 1.00 50.50 101 LEU A C 1
ATOM 738 O O . LEU A 1 101 ? 18.037 12.229 20.921 1.00 50.50 101 LEU A O 1
ATOM 742 N N . PRO A 1 102 ? 18.626 14.291 20.234 1.00 54.38 102 PRO A N 1
ATOM 743 C CA . PRO A 1 102 ? 19.889 14.328 20.978 1.00 54.38 102 PRO A CA 1
ATOM 744 C C . PRO A 1 102 ? 19.705 14.199 22.497 1.00 54.38 102 PRO A C 1
ATOM 746 O O . PRO A 1 102 ? 20.593 13.708 23.181 1.00 54.38 102 PRO A O 1
ATOM 749 N N . GLU A 1 103 ? 18.540 14.584 23.022 1.00 52.88 103 GLU A N 1
ATOM 750 C CA . GLU A 1 103 ? 18.191 14.492 24.448 1.00 52.88 103 GLU A CA 1
ATOM 751 C C . GLU A 1 103 ? 17.914 13.060 24.941 1.00 52.88 103 GLU A C 1
ATOM 753 O O . GLU A 1 103 ? 17.855 12.833 26.144 1.00 52.88 103 GLU A O 1
ATOM 758 N N . LYS A 1 104 ? 17.753 12.096 24.024 1.00 51.69 104 LYS A N 1
ATOM 759 C CA . LYS A 1 104 ? 17.466 10.684 24.332 1.00 51.69 104 LYS A CA 1
ATOM 760 C C . LYS A 1 104 ? 18.604 9.733 23.951 1.00 51.69 104 LYS A C 1
ATOM 762 O O . LYS A 1 104 ? 18.393 8.525 23.874 1.00 51.69 104 LYS A O 1
ATOM 767 N N . LEU A 1 105 ? 19.783 10.268 23.629 1.00 52.62 105 LEU A N 1
ATOM 768 C CA . LEU A 1 105 ? 20.914 9.479 23.159 1.00 52.62 105 LEU A CA 1
ATOM 769 C C . LEU A 1 105 ? 21.972 9.339 24.252 1.00 52.62 105 LEU A C 1
ATOM 771 O O . LEU A 1 105 ? 22.778 10.244 24.467 1.00 52.62 105 LEU A O 1
ATOM 775 N N . GLU A 1 106 ? 22.022 8.172 24.888 1.00 54.31 106 GLU A N 1
ATOM 776 C CA . GLU A 1 106 ? 23.098 7.837 25.815 1.00 54.31 106 GLU A CA 1
ATOM 777 C C . GLU A 1 106 ? 24.227 7.092 25.087 1.00 54.31 106 GLU A C 1
ATOM 779 O O . GLU A 1 106 ? 24.047 6.016 24.508 1.00 54.31 106 GLU A O 1
ATOM 784 N N . LEU A 1 107 ? 25.423 7.684 25.093 1.00 57.09 107 LEU A N 1
ATOM 785 C CA . LEU A 1 107 ? 26.616 7.121 24.460 1.00 57.09 107 LEU A CA 1
ATOM 786 C C . LEU A 1 107 ? 27.297 6.108 25.387 1.00 57.09 107 LEU A C 1
ATOM 788 O O . LEU A 1 107 ? 27.906 6.471 26.395 1.00 57.09 107 LEU A O 1
ATOM 792 N N . GLY A 1 108 ? 27.264 4.835 25.002 1.00 59.78 108 GLY A N 1
ATOM 793 C CA . GLY A 1 108 ? 27.900 3.727 25.709 1.00 59.78 108 GLY A CA 1
ATOM 794 C C . GLY A 1 108 ? 29.420 3.636 25.511 1.00 59.78 108 GLY A C 1
ATOM 795 O O . GLY A 1 108 ? 30.101 4.600 25.139 1.00 59.78 108 GLY A O 1
ATOM 796 N N . ARG A 1 109 ? 29.979 2.450 25.798 1.00 53.75 109 ARG A N 1
ATOM 797 C CA . ARG A 1 109 ? 31.425 2.165 25.702 1.00 53.75 109 ARG A CA 1
ATOM 798 C C . ARG A 1 109 ? 31.916 2.181 24.246 1.00 53.75 109 ARG A C 1
ATOM 800 O O . ARG A 1 109 ? 31.197 1.771 23.338 1.00 53.75 109 ARG A O 1
ATOM 807 N N . LYS A 1 110 ? 33.164 2.622 24.046 1.00 56.88 110 LYS A N 1
ATOM 808 C CA . LYS A 1 110 ? 33.888 2.550 22.765 1.00 56.88 110 LYS A CA 1
ATOM 809 C C . LYS A 1 110 ? 34.056 1.088 22.343 1.00 56.88 110 LYS A C 1
ATOM 811 O O . LYS A 1 110 ? 34.473 0.263 23.153 1.00 56.88 110 LYS A O 1
ATOM 816 N N . ILE A 1 111 ? 33.736 0.785 21.086 1.00 56.12 111 ILE A N 1
ATOM 817 C CA . ILE A 1 111 ? 33.739 -0.596 20.555 1.00 56.12 111 ILE A CA 1
ATOM 818 C C . ILE A 1 111 ? 34.774 -0.765 19.445 1.00 56.12 111 ILE A C 1
ATOM 820 O O . ILE A 1 111 ? 35.225 -1.875 19.183 1.00 56.12 111 ILE A O 1
ATOM 824 N N . GLY A 1 112 ? 35.184 0.329 18.803 1.00 58.78 112 GLY A N 1
ATOM 825 C CA . GLY A 1 112 ? 36.223 0.310 17.782 1.00 58.78 112 GLY A CA 1
ATOM 826 C C . GLY A 1 112 ? 36.381 1.650 17.075 1.00 58.78 112 GLY A C 1
ATOM 827 O O . GLY A 1 112 ? 35.697 2.628 17.388 1.00 58.78 112 GLY A O 1
ATOM 828 N N . GLU A 1 113 ? 37.291 1.673 16.109 1.00 54.09 113 GLU A N 1
ATOM 829 C CA . GLU A 1 113 ? 37.562 2.819 15.241 1.00 54.09 113 GLU A CA 1
ATOM 830 C C . GLU A 1 113 ? 37.211 2.443 13.801 1.00 54.09 113 GLU A C 1
ATOM 832 O O . GLU A 1 113 ? 37.552 1.358 13.328 1.00 54.09 113 GLU A O 1
ATOM 837 N N . GLY A 1 114 ? 36.473 3.320 13.120 1.00 57.03 114 GLY A N 1
ATOM 838 C CA . GLY A 1 114 ? 36.081 3.146 11.724 1.00 57.03 114 GLY A CA 1
ATOM 839 C C . GLY A 1 114 ? 36.447 4.365 10.882 1.00 57.03 114 GLY A C 1
ATOM 840 O O . GLY A 1 114 ? 36.804 5.416 11.404 1.00 57.03 114 GLY A O 1
ATOM 841 N N . ASN A 1 115 ? 36.286 4.253 9.561 1.00 51.84 115 ASN A N 1
ATOM 842 C CA . ASN A 1 115 ? 36.589 5.328 8.597 1.00 51.84 115 ASN A CA 1
ATOM 843 C C . ASN A 1 115 ? 35.786 6.636 8.827 1.00 51.84 115 ASN A C 1
ATOM 845 O O . ASN A 1 115 ? 36.096 7.666 8.237 1.00 51.84 115 ASN A O 1
ATOM 849 N N . PHE A 1 116 ? 34.759 6.602 9.686 1.00 52.75 116 PHE A N 1
ATOM 850 C CA . PHE A 1 116 ? 33.888 7.735 10.017 1.00 52.75 116 PHE A CA 1
ATOM 851 C C . PHE A 1 116 ? 34.129 8.340 11.419 1.00 52.75 116 PHE A C 1
ATOM 853 O O . PHE A 1 116 ? 33.388 9.242 11.799 1.00 52.75 116 PHE A O 1
ATOM 860 N N . GLY A 1 117 ? 35.139 7.887 12.177 1.00 59.78 117 GLY A N 1
ATOM 861 C CA . GLY A 1 117 ? 35.440 8.376 13.534 1.00 59.78 117 GLY A CA 1
ATOM 862 C C . GLY A 1 117 ? 35.319 7.307 14.628 1.00 59.78 117 GLY A C 1
ATOM 863 O O . GLY A 1 117 ? 35.381 6.104 14.354 1.00 59.78 117 GLY A O 1
ATOM 864 N N . GLU A 1 118 ? 35.163 7.746 15.881 1.00 59.47 118 GLU A N 1
ATOM 865 C CA . GLU A 1 118 ? 35.001 6.854 17.034 1.00 59.47 118 GLU A CA 1
ATOM 866 C C . GLU A 1 118 ? 33.616 6.196 17.003 1.00 59.47 118 GLU A C 1
ATOM 868 O O . GLU A 1 118 ? 32.591 6.871 16.924 1.00 59.47 118 GLU A O 1
ATOM 873 N N . VAL A 1 119 ? 33.559 4.864 17.076 1.00 56.44 119 VAL A N 1
ATOM 874 C CA . VAL A 1 119 ? 32.289 4.127 17.062 1.00 56.44 119 VAL A CA 1
ATOM 875 C C . VAL A 1 119 ? 31.903 3.729 18.485 1.00 56.44 119 VAL A C 1
ATOM 877 O O . VAL A 1 119 ? 32.632 2.995 19.163 1.00 56.44 119 VAL A O 1
ATOM 880 N N . ARG A 1 120 ? 30.728 4.186 18.928 1.00 62.81 120 ARG A N 1
ATOM 881 C CA . ARG A 1 120 ? 30.151 3.890 20.249 1.00 62.81 120 ARG A CA 1
ATOM 882 C C . ARG A 1 120 ? 28.805 3.177 20.070 1.00 62.81 120 ARG A C 1
ATOM 884 O O . ARG A 1 120 ? 28.057 3.470 19.137 1.00 62.81 120 ARG A O 1
ATOM 891 N N . GLU A 1 121 ? 28.487 2.208 20.932 1.00 57.97 121 GLU A N 1
ATOM 892 C CA . GLU A 1 121 ? 27.095 1.732 21.022 1.00 57.97 121 GLU A CA 1
ATOM 893 C C . GLU A 1 121 ? 26.275 2.804 21.707 1.00 57.97 121 GLU A C 1
ATOM 895 O O . GLU A 1 121 ? 26.675 3.318 22.748 1.00 57.97 121 GLU A O 1
ATOM 900 N N . ALA A 1 122 ? 25.120 3.103 21.136 1.00 59.16 122 ALA A N 1
ATOM 901 C CA . ALA A 1 122 ? 24.119 3.905 21.792 1.00 59.16 122 ALA A CA 1
ATOM 902 C C . ALA A 1 122 ? 22.900 3.038 22.105 1.00 59.16 122 ALA A C 1
ATOM 904 O O . ALA A 1 122 ? 22.472 2.207 21.290 1.00 59.16 122 ALA A O 1
ATOM 905 N N . MET A 1 123 ? 22.363 3.222 23.306 1.00 56.69 123 MET A N 1
ATOM 906 C CA . MET A 1 123 ? 21.060 2.690 23.680 1.00 56.69 123 MET A CA 1
ATOM 907 C C . MET A 1 123 ? 20.023 3.776 23.402 1.00 56.69 123 MET A C 1
ATOM 909 O O . MET A 1 123 ? 20.211 4.922 23.801 1.00 56.69 123 MET A O 1
ATOM 913 N N . LEU A 1 124 ? 18.962 3.426 22.671 1.00 57.53 124 LEU A N 1
ATOM 914 C CA . LEU A 1 124 ? 17.744 4.230 22.658 1.00 57.53 124 LEU A CA 1
ATOM 915 C C .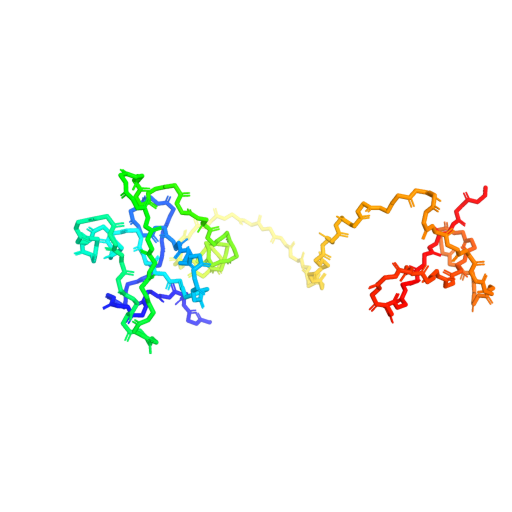 LEU A 1 124 ? 16.826 3.695 23.755 1.00 57.53 124 LEU A C 1
ATOM 917 O O . LEU A 1 124 ? 16.305 2.577 23.646 1.00 57.53 124 LEU A O 1
ATOM 921 N N . ASP A 1 125 ? 16.633 4.493 24.799 1.00 50.75 125 ASP A N 1
ATOM 922 C CA . ASP A 1 125 ? 15.620 4.211 25.808 1.00 50.75 125 ASP A CA 1
ATOM 923 C C . ASP A 1 125 ? 14.207 4.278 25.203 1.00 50.75 125 ASP A C 1
ATOM 925 O O . ASP A 1 125 ? 13.978 4.947 24.195 1.00 50.75 125 ASP A O 1
ATOM 929 N N . ASP A 1 126 ? 13.288 3.524 25.815 1.00 50.66 126 ASP A N 1
ATOM 930 C CA . ASP A 1 126 ? 11.906 3.178 25.411 1.00 50.66 126 ASP A CA 1
ATOM 931 C C . ASP A 1 126 ? 11.701 1.962 24.483 1.00 50.66 126 ASP A C 1
ATOM 933 O O . ASP A 1 126 ? 10.573 1.480 24.381 1.00 50.66 126 ASP A O 1
ATOM 937 N N . ALA A 1 127 ? 12.734 1.380 23.858 1.00 53.44 127 ALA A N 1
ATOM 938 C CA . ALA A 1 127 ? 12.515 0.219 22.970 1.00 53.44 127 ALA A CA 1
ATOM 939 C C . ALA A 1 127 ? 13.505 -0.948 23.114 1.00 53.44 127 ALA A C 1
ATOM 941 O O . ALA A 1 127 ? 13.335 -1.958 22.434 1.00 53.44 127 ALA A O 1
ATOM 942 N N . GLY A 1 128 ? 14.544 -0.838 23.952 1.00 54.44 128 GLY A N 1
ATOM 943 C CA . GLY A 1 128 ? 15.523 -1.917 24.166 1.00 54.44 128 GLY A CA 1
ATOM 944 C C . GLY A 1 128 ? 16.379 -2.269 22.938 1.00 54.44 128 GLY A C 1
ATOM 945 O O . GLY A 1 128 ? 17.080 -3.282 22.940 1.00 54.44 128 GLY A O 1
ATOM 946 N N . HIS A 1 129 ? 16.346 -1.448 21.886 1.00 56.03 129 HIS A N 1
ATOM 947 C CA . HIS A 1 129 ? 17.132 -1.664 20.676 1.00 56.03 129 HIS A CA 1
ATOM 948 C C . HIS A 1 129 ? 18.513 -1.013 20.821 1.00 56.03 129 HIS A C 1
ATOM 950 O O . HIS A 1 129 ? 18.631 0.178 21.109 1.00 56.03 129 HIS A O 1
ATOM 956 N N . LYS A 1 130 ? 19.570 -1.805 20.609 1.00 58.94 130 LYS A N 1
ATOM 957 C CA . LYS A 1 130 ? 20.956 -1.32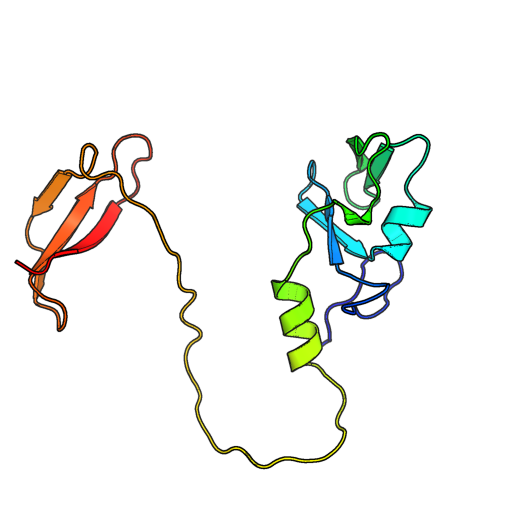1 20.575 1.00 58.94 130 LYS A CA 1
ATOM 958 C C . LYS A 1 130 ? 21.316 -0.904 19.155 1.00 58.94 130 LYS A C 1
ATOM 960 O O . LYS A 1 130 ? 21.170 -1.702 18.228 1.00 58.94 130 LYS A O 1
ATOM 965 N N . CYS A 1 131 ? 21.835 0.308 18.985 1.00 61.66 131 CYS A N 1
ATOM 966 C CA . CYS A 1 131 ? 22.290 0.804 17.690 1.00 61.66 131 CYS A CA 1
ATOM 967 C C . CYS A 1 131 ? 23.773 1.189 17.758 1.00 61.66 131 CYS A C 1
ATOM 969 O O . CYS A 1 131 ? 24.236 1.784 18.728 1.00 61.66 131 CYS A O 1
ATOM 971 N N . LYS A 1 132 ? 24.539 0.847 16.715 1.00 63.22 132 LYS A N 1
ATOM 972 C CA . LYS A 1 132 ? 25.937 1.278 16.581 1.00 63.22 132 LYS A CA 1
ATOM 973 C C . LYS A 1 132 ? 25.958 2.644 15.917 1.00 63.22 132 LYS A C 1
ATOM 975 O O . LYS A 1 132 ? 25.480 2.773 14.792 1.00 63.22 132 LYS A O 1
ATOM 980 N N . VAL A 1 133 ? 26.515 3.640 16.596 1.00 64.50 133 VAL A N 1
ATOM 981 C CA . VAL A 1 133 ? 26.594 5.009 16.085 1.00 64.50 133 VAL A CA 1
ATOM 982 C C . VAL A 1 133 ? 28.063 5.400 15.977 1.00 64.50 133 VAL A C 1
ATOM 984 O O . VAL A 1 133 ? 28.835 5.269 16.926 1.00 64.50 133 VAL A O 1
ATOM 987 N N . ALA A 1 134 ? 28.468 5.849 14.791 1.00 61.09 134 ALA A N 1
ATOM 988 C CA . ALA A 1 134 ? 29.770 6.473 14.599 1.00 61.09 134 ALA A CA 1
ATOM 989 C C . ALA A 1 134 ? 29.651 7.953 14.966 1.00 61.09 134 ALA A C 1
ATOM 991 O O . ALA A 1 134 ? 28.815 8.662 14.406 1.00 61.09 134 ALA A O 1
ATOM 992 N N . VAL A 1 135 ? 30.467 8.406 15.912 1.00 58.03 135 VAL A N 1
ATOM 993 C CA . VAL A 1 135 ? 30.545 9.805 16.323 1.00 58.03 135 VAL A CA 1
ATOM 994 C C . VAL A 1 135 ? 31.867 10.368 15.823 1.00 58.03 135 VAL A C 1
ATOM 996 O O . VAL A 1 135 ? 32.945 9.852 16.120 1.00 58.03 135 VAL A O 1
ATOM 999 N N . LYS A 1 136 ? 31.775 11.445 15.048 1.00 51.19 136 LYS A N 1
ATOM 1000 C CA . LYS A 1 136 ? 32.926 12.242 14.642 1.00 51.19 136 LYS A CA 1
ATOM 1001 C C . LYS A 1 136 ? 33.024 13.416 15.615 1.00 51.19 136 LYS A C 1
ATOM 1003 O O . LYS A 1 136 ? 32.168 14.296 15.564 1.00 51.19 136 LYS A O 1
ATOM 1008 N N . LEU A 1 137 ? 33.986 13.357 16.539 1.00 52.69 137 LEU A N 1
ATOM 1009 C CA . LEU A 1 137 ? 34.404 14.527 17.320 1.00 52.69 137 LEU A CA 1
ATOM 1010 C C . LEU A 1 137 ? 35.078 15.548 16.396 1.00 52.69 137 LEU A C 1
ATOM 1012 O O . LEU A 1 137 ? 35.786 15.105 15.459 1.00 52.69 137 LEU A O 1
#

pLDDT: mean 71.19, std 18.57, range [35.19, 93.94]

Mean predicted aligned error: 17.47 Å

Nearest PDB structures (foldseek):
  5vzv-assembly2_B-2  TM=8.698E-01  e=8.628E-06  Homo sapiens
  6vpg-assembly1_A  TM=6.312E-01  e=6.611E-01  Homo sapiens
  4lqq-assembly2_D  TM=4.228E-01  e=3.988E-01  Saccharomyces cerevisiae S288C
  4lqp-assembly1_A  TM=4.107E-01  e=1.029E+00  Saccharomyces cerevisiae S288C
  4lqq-assembly1_A  TM=4.686E-01  e=1.503E+00  Saccharomyces cerevisiae S288C

InterPro domains:
  IPR000719 Protein kinase domain [PS50011] (105-137)
  IPR001841 Zinc finger, RING-type [PF14634] (6-48)
  IPR001841 Zinc finger, RING-type [PS50089] (6-50)
  IPR001841 Zinc finger, RING-type [SM00184] (6-49)
  IPR011009 Protein kinase-like domain superfamily [SSF56112] (99-136)
  IPR013083 Zinc finger, RING/FYVE/PHD-type [G3DSA:3.30.40.10] (1-79)
  IPR017441 Protein kinase, ATP binding site [PS00107] (111-136)
  IPR017907 Zinc finger, RING-type, conserved site [PS00518] (26-35)
  IPR052667 E3 ubiquitin-protein ligase RING-type [PTHR47156] (2-86)

Sequence (137 aa):
MNAPSCPRCHRTYDEQNRTPRILPKCGHTFCQDCLQKMKIYGAIQCPTDNETSKVGSSSVTSLVKNMALLDLVKNSGPSGSGSSGSGGGGAHLVSLSLWVLPEKLELGRKIGEGNFGEVREAMLDDAGHKCKVAVKL